Protein AF-A0A2R6CLJ6-F1 (afdb_monomer_lite)

Sequence (110 aa):
MRFVAPPGPELVVSDLGLSAVQRRLTEIHERIPDLEVDVDERAEASIPAGSRPLLNEEGLAPGCVLENIYVLPGIPDEMRAMFDSIADEFAGESVSETLYTVEPESYGSS

Foldseek 3Di:
DDDDDPDAADKFADPVLLVLLVVVVVVCCVVPVPDDDDDDSRVLRIDGPPWDWQDQPPDNRTWTDDPPDTGFDPPVVSRVVSCVVCVVVPDDDDDDDDDDDPPDPPDDDD

Radius of gyration: 19.3 Å; chains: 1; bounding box: 40×56×35 Å

Structure (mmCIF, N/CA/C/O backbone):
data_AF-A0A2R6CLJ6-F1
#
_entry.id   AF-A0A2R6CLJ6-F1
#
loop_
_atom_site.group_PDB
_atom_site.id
_atom_site.type_symbol
_atom_site.label_atom_id
_atom_site.label_alt_id
_atom_site.label_comp_id
_atom_site.label_asym_id
_atom_site.label_entity_id
_atom_site.label_seq_id
_atom_site.pdbx_PDB_ins_code
_atom_site.Cartn_x
_atom_site.Cartn_y
_atom_site.Cartn_z
_atom_site.occupancy
_atom_site.B_iso_or_equiv
_atom_site.auth_seq_id
_atom_site.auth_comp_id
_atom_site.auth_asym_id
_atom_site.auth_atom_id
_atom_site.pdbx_PDB_model_num
ATOM 1 N N . MET A 1 1 ? -4.135 32.328 7.205 1.00 40.56 1 MET A N 1
ATOM 2 C CA . MET A 1 1 ? -3.804 31.388 8.298 1.00 40.56 1 MET A CA 1
ATOM 3 C C . MET A 1 1 ? -3.253 30.135 7.631 1.00 40.56 1 MET A C 1
ATOM 5 O O . MET A 1 1 ? -3.975 29.542 6.845 1.00 40.56 1 MET A O 1
ATOM 9 N N . ARG A 1 2 ? -1.956 29.830 7.770 1.00 45.81 2 ARG A N 1
ATOM 10 C CA . ARG A 1 2 ? -1.322 28.703 7.062 1.00 45.81 2 ARG A CA 1
ATOM 11 C C . ARG A 1 2 ? -1.457 27.469 7.952 1.00 45.81 2 ARG A C 1
ATOM 13 O O . ARG A 1 2 ? -0.866 27.443 9.026 1.00 45.81 2 ARG A O 1
ATOM 20 N N . PHE A 1 3 ? -2.277 26.507 7.543 1.00 42.59 3 PHE A N 1
ATOM 21 C CA . PHE A 1 3 ? -2.352 25.215 8.213 1.00 42.59 3 PHE A CA 1
ATOM 22 C C . PHE A 1 3 ? -1.120 24.415 7.787 1.00 42.59 3 PHE A C 1
ATOM 24 O O . PHE A 1 3 ? -0.970 24.083 6.613 1.00 42.59 3 PHE A O 1
ATOM 31 N N . VAL A 1 4 ? -0.195 24.196 8.717 1.00 52.38 4 VAL A N 1
ATOM 32 C CA . VAL A 1 4 ? 0.909 23.254 8.528 1.00 52.38 4 VAL A CA 1
ATOM 33 C C . VAL A 1 4 ? 0.475 21.999 9.260 1.00 52.38 4 VAL A C 1
ATOM 35 O O . VAL A 1 4 ? 0.383 22.011 10.487 1.00 52.38 4 VAL A O 1
ATOM 38 N N . ALA A 1 5 ? 0.122 20.959 8.507 1.00 50.75 5 ALA A N 1
ATOM 39 C CA . ALA A 1 5 ? -0.156 19.662 9.102 1.00 50.75 5 ALA A CA 1
ATOM 40 C C . ALA A 1 5 ? 1.098 19.197 9.866 1.00 50.75 5 ALA A C 1
ATOM 42 O O . ALA A 1 5 ? 2.214 19.411 9.375 1.00 50.75 5 ALA A O 1
ATOM 43 N N . PRO A 1 6 ? 0.949 18.613 11.067 1.00 63.81 6 PRO A N 1
ATOM 44 C CA . PRO A 1 6 ? 2.081 18.011 11.755 1.00 63.81 6 PRO A CA 1
ATOM 45 C C . PRO A 1 6 ? 2.719 16.934 10.861 1.00 63.81 6 PRO A C 1
ATOM 47 O O . PRO A 1 6 ? 2.026 16.359 10.015 1.00 63.81 6 PRO A O 1
ATOM 50 N N . PRO A 1 7 ? 4.029 16.670 11.010 1.00 71.62 7 PRO A N 1
ATOM 51 C CA . PRO A 1 7 ? 4.676 15.595 10.271 1.00 71.62 7 PRO A CA 1
ATOM 52 C C . PRO A 1 7 ? 3.936 14.278 10.524 1.00 71.62 7 PRO A C 1
ATOM 54 O O . PRO A 1 7 ? 3.498 14.011 11.646 1.00 71.62 7 PRO A O 1
ATOM 57 N N . GLY A 1 8 ? 3.760 13.498 9.457 1.00 70.69 8 GLY A N 1
ATOM 58 C CA . GLY A 1 8 ? 3.109 12.195 9.526 1.00 70.69 8 GLY A CA 1
ATOM 59 C C . GLY A 1 8 ? 3.898 11.186 10.371 1.00 70.69 8 GLY A C 1
ATOM 60 O O . GLY A 1 8 ? 4.999 11.493 10.840 1.00 70.69 8 GLY A O 1
ATOM 61 N N . PRO A 1 9 ? 3.345 9.977 10.565 1.00 82.81 9 PRO A N 1
ATOM 62 C CA . PRO A 1 9 ? 4.037 8.902 11.265 1.00 82.81 9 PRO A CA 1
ATOM 63 C C . PRO A 1 9 ? 5.382 8.579 10.605 1.00 82.81 9 PRO A C 1
ATOM 65 O O . PRO A 1 9 ? 5.559 8.775 9.401 1.00 82.81 9 PRO A O 1
ATOM 68 N N . GLU A 1 10 ? 6.313 8.037 11.390 1.00 90.56 10 GLU A N 1
ATOM 69 C CA . GLU A 1 10 ? 7.534 7.434 10.852 1.00 90.56 10 GLU A CA 1
ATOM 70 C C . GLU A 1 10 ? 7.177 6.335 9.841 1.00 90.56 10 GLU A C 1
ATOM 72 O O . GLU A 1 10 ? 6.198 5.613 10.032 1.00 90.56 10 GLU A O 1
ATOM 77 N N . LEU A 1 11 ? 7.956 6.208 8.767 1.00 92.12 11 LEU A N 1
ATOM 78 C CA . LEU A 1 11 ? 7.785 5.140 7.785 1.00 92.12 11 LEU A CA 1
ATOM 79 C C . LEU A 1 11 ? 8.668 3.947 8.148 1.00 92.12 11 LEU A C 1
ATOM 81 O O . LEU A 1 11 ? 9.847 4.108 8.461 1.00 92.12 11 LEU A O 1
ATOM 85 N N . VAL A 1 12 ? 8.101 2.747 8.067 1.00 95.12 12 VAL A N 1
ATOM 86 C CA . VAL A 1 12 ? 8.790 1.477 8.304 1.00 95.12 12 VAL A CA 1
ATOM 87 C C . VAL A 1 12 ? 8.627 0.566 7.097 1.00 95.12 12 VAL A C 1
ATOM 89 O O . VAL A 1 12 ? 7.586 0.558 6.442 1.00 95.12 12 VAL A O 1
ATOM 92 N N . VAL A 1 13 ? 9.654 -0.230 6.810 1.00 95.94 13 VAL A N 1
ATOM 93 C CA . VAL A 1 13 ? 9.592 -1.225 5.735 1.00 95.94 13 VAL A CA 1
ATOM 94 C C . VAL A 1 13 ? 8.727 -2.392 6.201 1.00 95.94 13 VAL A C 1
ATOM 96 O O . VAL A 1 13 ? 9.009 -3.000 7.233 1.00 95.94 13 VAL A O 1
ATOM 99 N N . SER A 1 14 ? 7.677 -2.707 5.447 1.00 94.50 14 SER A N 1
ATOM 100 C CA . SER A 1 14 ? 6.846 -3.882 5.698 1.00 94.50 14 SER A CA 1
ATOM 101 C C . SER A 1 14 ? 7.522 -5.137 5.155 1.00 94.50 14 SER A C 1
ATOM 103 O O . SER A 1 14 ? 7.801 -5.196 3.962 1.00 94.50 14 SER A O 1
ATOM 105 N N . ASP A 1 15 ? 7.707 -6.175 5.974 1.00 95.44 15 ASP A N 1
ATOM 106 C CA . ASP A 1 15 ? 8.227 -7.465 5.487 1.00 95.44 15 ASP A CA 1
ATOM 107 C C . ASP A 1 15 ? 7.304 -8.088 4.422 1.00 95.44 15 ASP A C 1
ATOM 109 O O . ASP A 1 15 ? 7.763 -8.621 3.407 1.00 95.44 15 ASP A O 1
ATOM 113 N N . LEU A 1 16 ? 5.985 -7.980 4.630 1.00 93.81 16 LEU A N 1
ATOM 114 C CA . LEU A 1 16 ? 4.978 -8.456 3.680 1.00 93.81 16 LEU A CA 1
ATOM 115 C C . LEU A 1 16 ? 4.991 -7.618 2.393 1.00 93.81 16 LEU A C 1
ATOM 117 O O . LEU A 1 16 ? 4.963 -8.183 1.300 1.00 93.81 16 LEU A O 1
ATOM 121 N N . GLY A 1 17 ? 5.065 -6.290 2.523 1.00 93.12 17 GLY A N 1
ATOM 122 C CA . GLY A 1 17 ? 5.175 -5.373 1.386 1.00 93.12 17 GLY A CA 1
ATOM 123 C C . GLY A 1 17 ? 6.442 -5.622 0.571 1.00 93.12 17 GLY A C 1
ATOM 124 O O . GLY A 1 17 ? 6.366 -5.783 -0.641 1.00 93.12 17 GLY A O 1
ATOM 125 N N . LEU A 1 18 ? 7.592 -5.767 1.232 1.00 95.69 18 LEU A N 1
ATOM 126 C CA . LEU A 1 18 ? 8.881 -6.004 0.582 1.00 95.69 18 LEU A CA 1
ATOM 127 C C . LEU A 1 18 ? 8.881 -7.313 -0.204 1.00 95.69 18 LEU A C 1
ATOM 129 O O . LEU A 1 18 ? 9.286 -7.341 -1.363 1.00 95.69 18 LEU A O 1
ATOM 133 N N . SER A 1 19 ? 8.343 -8.378 0.393 1.00 95.56 19 SER A N 1
ATOM 134 C CA . SER A 1 19 ? 8.194 -9.666 -0.291 1.00 95.56 19 SER A CA 1
ATOM 135 C C . SER A 1 19 ? 7.310 -9.549 -1.540 1.00 95.56 19 SER A C 1
ATOM 137 O O . SER A 1 19 ? 7.564 -10.204 -2.552 1.00 95.56 19 SER A O 1
ATOM 139 N N . ALA A 1 20 ? 6.266 -8.715 -1.490 1.00 93.94 20 ALA A N 1
ATOM 140 C CA . ALA A 1 20 ? 5.385 -8.482 -2.628 1.00 93.94 20 ALA A CA 1
ATOM 141 C C . ALA A 1 20 ? 6.051 -7.659 -3.739 1.00 93.94 20 ALA A C 1
ATOM 143 O O . ALA A 1 20 ? 5.954 -8.052 -4.903 1.00 93.94 20 ALA A O 1
ATOM 144 N N . VAL A 1 21 ? 6.772 -6.591 -3.381 1.00 94.31 21 VAL A N 1
ATOM 145 C CA . VAL A 1 21 ? 7.554 -5.770 -4.319 1.00 94.31 21 VAL A CA 1
ATOM 146 C C . VAL A 1 21 ? 8.577 -6.637 -5.053 1.00 94.31 21 VAL A C 1
ATOM 148 O O . VAL A 1 21 ? 8.606 -6.651 -6.280 1.00 94.31 21 VAL A O 1
ATOM 151 N N . GLN A 1 22 ? 9.358 -7.435 -4.323 1.00 94.94 22 GLN A N 1
ATOM 152 C CA . GLN A 1 22 ? 10.393 -8.307 -4.894 1.00 94.94 22 GLN A CA 1
ATOM 153 C C . GLN A 1 22 ? 9.833 -9.333 -5.876 1.00 94.94 22 GLN A C 1
ATOM 155 O O . GLN A 1 22 ? 10.376 -9.541 -6.966 1.00 94.94 22 GLN A O 1
ATOM 160 N N . ARG A 1 23 ? 8.712 -9.959 -5.510 1.00 94.50 23 ARG A N 1
ATOM 161 C CA . ARG A 1 23 ? 8.002 -10.880 -6.396 1.00 94.50 23 ARG A CA 1
ATOM 162 C C . ARG A 1 23 ? 7.541 -10.169 -7.670 1.00 94.50 23 ARG A C 1
ATOM 164 O O . ARG A 1 23 ? 7.791 -10.678 -8.757 1.00 94.50 23 ARG A O 1
ATOM 171 N N . ARG A 1 24 ? 6.931 -8.985 -7.560 1.00 92.44 24 ARG A N 1
ATOM 172 C CA . ARG A 1 24 ? 6.471 -8.228 -8.734 1.00 92.44 24 ARG A CA 1
ATOM 173 C C . ARG A 1 24 ? 7.623 -7.768 -9.627 1.00 92.44 24 ARG A C 1
ATOM 175 O O . ARG A 1 24 ? 7.506 -7.879 -10.843 1.00 92.44 24 ARG A O 1
ATOM 182 N N . LEU A 1 25 ? 8.746 -7.330 -9.064 1.00 93.81 25 LEU A N 1
ATOM 183 C CA . LEU A 1 25 ? 9.940 -6.990 -9.846 1.00 93.81 25 LEU A CA 1
ATOM 184 C C . LEU A 1 25 ? 10.495 -8.196 -10.605 1.00 93.81 25 LEU A C 1
ATOM 186 O O . LEU A 1 25 ? 10.848 -8.072 -11.777 1.00 93.81 25 LEU A O 1
ATOM 190 N N . THR A 1 26 ? 10.492 -9.372 -9.973 1.00 93.62 26 THR A N 1
ATOM 191 C CA . THR A 1 26 ? 10.881 -10.629 -10.629 1.00 93.62 26 THR A CA 1
ATOM 192 C C . THR A 1 26 ? 9.955 -10.934 -11.811 1.00 93.62 26 THR A C 1
ATOM 194 O O . THR A 1 26 ? 10.428 -11.162 -12.920 1.00 93.62 26 THR A O 1
ATOM 197 N N . GLU A 1 27 ? 8.637 -10.854 -11.616 1.00 92.75 27 GLU A N 1
ATOM 198 C CA . GLU A 1 27 ? 7.646 -11.078 -12.680 1.00 92.75 27 GLU A CA 1
ATOM 199 C C . GLU A 1 27 ? 7.771 -10.061 -13.831 1.00 92.75 27 GLU A C 1
ATOM 201 O O . GLU A 1 27 ? 7.600 -10.409 -15.002 1.00 92.75 27 GLU A O 1
ATOM 206 N N . ILE A 1 28 ? 8.070 -8.794 -13.523 1.00 92.19 28 ILE A N 1
ATOM 207 C CA . ILE A 1 28 ? 8.315 -7.758 -14.535 1.00 92.19 28 ILE A CA 1
ATOM 208 C C . ILE A 1 28 ? 9.563 -8.101 -15.349 1.00 92.19 28 ILE A C 1
ATOM 210 O O . ILE A 1 28 ? 9.496 -8.054 -16.576 1.00 92.19 28 ILE A O 1
ATOM 214 N N . HIS A 1 29 ? 10.657 -8.489 -14.690 1.00 92.19 29 HIS A N 1
ATOM 215 C CA . HIS A 1 29 ? 11.900 -8.875 -15.353 1.00 92.19 29 HIS A CA 1
ATOM 216 C C . HIS A 1 29 ? 11.714 -10.101 -16.261 1.00 92.19 29 HIS A C 1
ATOM 218 O O . HIS A 1 29 ? 12.205 -10.122 -17.386 1.00 92.19 29 HIS A O 1
ATOM 224 N N . GLU A 1 30 ? 10.952 -11.103 -15.820 1.00 93.62 30 GLU A N 1
ATOM 225 C CA . GLU A 1 30 ? 10.642 -12.283 -16.637 1.00 93.62 30 GLU A CA 1
ATOM 226 C C . GLU A 1 30 ? 9.773 -11.940 -17.854 1.00 93.62 30 GLU A C 1
ATOM 228 O O . GLU A 1 30 ? 9.977 -12.474 -18.947 1.00 93.62 30 GLU A O 1
ATOM 233 N N . ARG A 1 31 ? 8.795 -11.045 -17.679 1.00 93.81 31 ARG A N 1
ATOM 234 C CA . ARG A 1 31 ? 7.856 -10.658 -18.738 1.00 93.81 31 ARG A CA 1
ATOM 235 C C . ARG A 1 31 ? 8.470 -9.688 -19.745 1.00 93.81 31 ARG A C 1
ATOM 237 O O . ARG A 1 31 ? 8.107 -9.733 -20.920 1.00 93.81 31 ARG A O 1
ATOM 244 N N . ILE A 1 32 ? 9.346 -8.795 -19.291 1.00 93.62 32 ILE A N 1
ATOM 245 C CA . ILE A 1 32 ? 9.983 -7.756 -20.104 1.00 93.62 32 ILE A CA 1
ATOM 246 C C . ILE A 1 32 ? 11.477 -7.675 -19.731 1.00 93.62 32 ILE A C 1
ATOM 248 O O . ILE A 1 32 ? 11.875 -6.776 -18.992 1.00 93.62 32 ILE A O 1
ATOM 252 N N . PRO A 1 33 ? 12.322 -8.587 -20.251 1.00 89.56 33 PRO A N 1
ATOM 253 C CA . PRO A 1 33 ? 13.734 -8.685 -19.857 1.00 89.56 33 PRO A CA 1
ATOM 254 C C . PRO A 1 33 ? 14.570 -7.436 -20.153 1.00 89.56 33 PRO A C 1
ATOM 256 O O . PRO A 1 33 ? 15.545 -7.172 -19.457 1.00 89.56 33 PRO A O 1
ATOM 259 N N . ASP A 1 34 ? 14.178 -6.669 -21.174 1.00 93.38 34 ASP A N 1
ATOM 260 C CA . ASP A 1 34 ? 14.880 -5.457 -21.612 1.00 93.38 34 ASP A CA 1
ATOM 261 C C . ASP A 1 34 ? 14.413 -4.185 -20.876 1.00 93.38 34 ASP A C 1
ATOM 263 O O . ASP A 1 34 ? 14.913 -3.094 -21.148 1.00 93.38 34 ASP A O 1
ATOM 267 N N . LEU A 1 35 ? 13.425 -4.290 -19.977 1.00 90.19 35 LEU A N 1
ATOM 268 C CA . LEU A 1 35 ? 12.966 -3.155 -19.182 1.00 90.19 35 LEU A CA 1
ATOM 269 C C . LEU A 1 35 ? 13.898 -2.948 -17.986 1.00 90.19 35 LEU A C 1
ATOM 271 O O . LEU A 1 35 ? 13.931 -3.759 -17.062 1.00 90.19 35 LEU A O 1
AT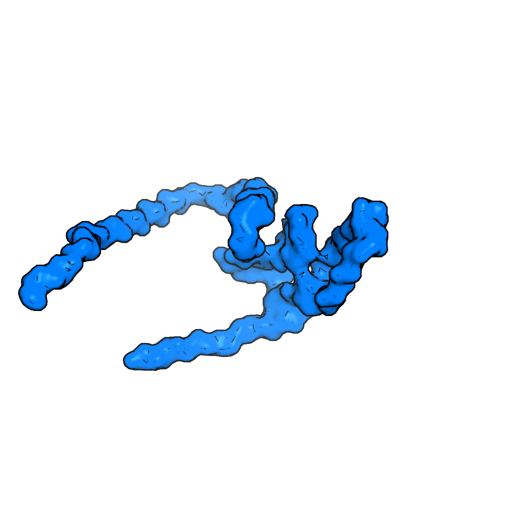OM 275 N N . GLU A 1 36 ? 14.605 -1.823 -17.974 1.00 87.56 36 GLU A N 1
ATOM 276 C CA . GLU A 1 36 ? 15.332 -1.372 -16.791 1.00 87.56 36 GLU A CA 1
ATOM 277 C C . GLU A 1 36 ? 14.354 -0.735 -15.798 1.00 87.56 36 GLU A C 1
ATOM 279 O O . GLU A 1 36 ? 13.734 0.293 -16.079 1.00 87.56 36 GLU A O 1
ATOM 284 N N . VAL A 1 37 ? 14.204 -1.366 -14.634 1.00 88.06 37 VAL A N 1
ATOM 285 C CA . VAL A 1 37 ? 13.403 -0.854 -13.521 1.00 88.06 37 VAL A CA 1
ATOM 286 C C . VAL A 1 37 ? 14.361 -0.397 -12.425 1.00 88.06 37 VAL A C 1
ATOM 288 O O . VAL A 1 37 ? 14.961 -1.223 -11.744 1.00 88.06 37 VAL A O 1
ATOM 291 N N . ASP A 1 38 ? 14.515 0.917 -12.274 1.00 89.44 38 ASP A N 1
ATOM 292 C CA . ASP A 1 38 ? 15.337 1.538 -11.229 1.00 89.44 38 ASP A CA 1
ATOM 293 C C . ASP A 1 38 ? 14.429 2.049 -10.104 1.00 89.44 38 ASP A C 1
ATOM 295 O O . ASP A 1 38 ? 13.937 3.179 -10.140 1.00 89.44 38 ASP A O 1
ATOM 299 N N . VAL A 1 39 ? 14.126 1.171 -9.146 1.00 91.06 39 VAL A N 1
ATOM 300 C CA . VAL A 1 39 ? 13.290 1.485 -7.978 1.00 91.06 39 VAL A CA 1
ATOM 301 C C . VAL A 1 39 ? 13.956 0.993 -6.698 1.00 91.06 39 VAL A C 1
ATOM 303 O O . VAL A 1 39 ? 14.574 -0.071 -6.671 1.00 91.06 39 VAL A O 1
ATOM 306 N N . ASP A 1 40 ? 13.804 1.748 -5.611 1.00 93.31 40 ASP A N 1
ATOM 307 C CA . ASP A 1 40 ? 14.209 1.294 -4.281 1.00 93.31 40 ASP A CA 1
ATOM 308 C C . ASP A 1 40 ? 13.098 0.420 -3.691 1.00 93.31 40 ASP A C 1
ATOM 310 O O . ASP A 1 40 ? 12.071 0.913 -3.224 1.00 93.31 40 ASP A O 1
ATOM 314 N N . GLU A 1 41 ? 13.322 -0.893 -3.683 1.00 94.00 41 GLU A N 1
ATOM 315 C CA . GLU A 1 41 ? 12.370 -1.883 -3.170 1.00 94.00 41 GLU A CA 1
ATOM 316 C C . GLU A 1 41 ? 11.902 -1.590 -1.739 1.00 94.00 41 GLU A C 1
ATOM 318 O O . GLU A 1 41 ? 10.755 -1.854 -1.378 1.00 94.00 41 GLU A O 1
ATOM 323 N N . ARG A 1 42 ? 12.794 -1.053 -0.898 1.00 94.12 42 ARG A N 1
ATOM 324 C CA . ARG A 1 42 ? 12.495 -0.766 0.509 1.00 94.12 42 ARG A CA 1
ATOM 325 C C . ARG A 1 42 ? 11.653 0.494 0.622 1.00 94.12 42 ARG A C 1
ATOM 327 O O . ARG A 1 42 ? 10.771 0.545 1.479 1.00 94.12 42 ARG A O 1
ATOM 334 N N . ALA A 1 43 ? 11.909 1.485 -0.229 1.00 91.75 43 ALA A N 1
ATOM 335 C CA . ALA A 1 43 ? 11.074 2.676 -0.321 1.00 91.75 43 ALA A CA 1
ATOM 336 C C . ALA A 1 43 ? 9.660 2.316 -0.803 1.00 91.75 43 ALA A C 1
ATOM 338 O O . ALA A 1 43 ? 8.692 2.711 -0.159 1.00 91.75 43 ALA A O 1
ATOM 339 N N . GLU A 1 44 ? 9.539 1.488 -1.843 1.00 92.56 44 GLU A N 1
ATOM 340 C CA . GLU A 1 44 ? 8.246 0.999 -2.349 1.00 92.56 44 GLU A CA 1
ATOM 341 C C . GLU A 1 44 ? 7.491 0.165 -1.304 1.00 92.56 44 GLU A C 1
ATOM 343 O O . GLU A 1 44 ? 6.271 0.201 -1.240 1.00 92.56 44 GLU A O 1
ATOM 348 N N . ALA A 1 45 ? 8.202 -0.553 -0.433 1.00 94.50 45 ALA A N 1
ATOM 349 C CA . ALA A 1 45 ? 7.614 -1.343 0.648 1.00 94.50 45 ALA A CA 1
ATOM 350 C C . ALA A 1 45 ? 7.381 -0.567 1.961 1.00 94.50 45 ALA A C 1
ATOM 352 O O . ALA A 1 45 ? 7.026 -1.175 2.980 1.00 94.50 45 ALA A O 1
ATOM 353 N N . SER A 1 46 ? 7.624 0.746 1.980 1.00 94.44 46 SER A N 1
ATOM 354 C CA . SER A 1 46 ? 7.514 1.558 3.192 1.00 94.44 46 SER A CA 1
ATOM 355 C C . SER A 1 46 ? 6.072 1.974 3.474 1.00 94.44 46 SER A C 1
ATOM 357 O O . SER A 1 46 ? 5.393 2.544 2.625 1.00 94.44 46 SER A O 1
ATOM 359 N N . ILE A 1 47 ? 5.621 1.745 4.707 1.00 92.19 47 ILE A N 1
ATOM 360 C CA . ILE A 1 47 ? 4.286 2.113 5.197 1.00 92.19 47 ILE A CA 1
ATOM 361 C C . ILE A 1 47 ? 4.396 2.888 6.520 1.00 92.19 47 ILE A C 1
ATOM 363 O O . ILE A 1 47 ? 5.405 2.761 7.217 1.00 92.19 47 ILE A O 1
ATOM 367 N N . PRO A 1 48 ? 3.383 3.677 6.920 1.00 92.06 48 PRO A N 1
ATOM 368 C CA . PRO A 1 48 ? 3.355 4.308 8.237 1.00 92.06 48 PRO A CA 1
ATOM 369 C C . PRO A 1 48 ? 3.519 3.290 9.373 1.00 92.06 48 PRO A C 1
ATOM 371 O O . PRO A 1 48 ? 2.900 2.224 9.367 1.00 92.06 48 PRO A O 1
ATOM 374 N N . ALA A 1 49 ? 4.325 3.620 10.377 1.00 91.06 49 ALA A N 1
ATOM 375 C CA . ALA A 1 49 ? 4.528 2.785 11.552 1.00 91.06 49 ALA A CA 1
ATOM 376 C C . ALA A 1 49 ? 3.193 2.466 12.241 1.00 91.06 49 ALA A C 1
ATOM 378 O O . ALA A 1 49 ? 2.352 3.342 12.442 1.00 91.06 49 ALA A O 1
ATOM 379 N N . GLY A 1 50 ? 3.000 1.195 12.602 1.00 89.75 50 GLY A N 1
ATOM 380 C CA . GLY A 1 50 ? 1.762 0.713 13.224 1.00 89.75 50 GLY A CA 1
ATOM 381 C C . GLY A 1 50 ? 0.597 0.491 12.254 1.00 89.75 50 GLY A C 1
ATOM 382 O O . GLY A 1 50 ? -0.464 0.052 12.692 1.00 89.75 50 GLY A O 1
ATOM 383 N N . SER A 1 51 ? 0.780 0.751 10.957 1.00 92.56 51 SER A N 1
ATOM 384 C CA . SER A 1 51 ? -0.231 0.434 9.949 1.00 92.56 51 SER A CA 1
ATOM 385 C C . SER A 1 51 ? -0.193 -1.040 9.533 1.00 92.56 51 SER A C 1
ATOM 387 O O . SER A 1 51 ? 0.840 -1.713 9.596 1.00 92.56 51 SER A O 1
ATOM 389 N N . ARG A 1 52 ? -1.345 -1.549 9.092 1.00 92.44 52 ARG A N 1
ATOM 390 C CA . ARG A 1 52 ? -1.463 -2.844 8.418 1.00 92.44 52 ARG A CA 1
ATOM 391 C C . ARG A 1 52 ? -1.254 -2.638 6.912 1.00 92.44 52 ARG A C 1
ATOM 393 O O . ARG A 1 52 ? -1.973 -1.820 6.339 1.00 92.44 52 ARG A O 1
ATOM 400 N N . PRO A 1 53 ? -0.341 -3.372 6.256 1.00 91.94 53 PRO A N 1
ATOM 401 C CA . PRO A 1 53 ? -0.185 -3.305 4.803 1.00 91.94 53 PRO A CA 1
ATOM 402 C C . PRO A 1 53 ? -1.415 -3.867 4.076 1.00 91.94 53 PRO A C 1
ATOM 404 O O . PRO A 1 53 ? -1.959 -4.897 4.478 1.00 91.94 53 PRO A O 1
ATOM 407 N N . LEU A 1 54 ? -1.798 -3.221 2.975 1.00 91.69 54 LEU A N 1
ATOM 408 C CA . LEU A 1 54 ? -2.744 -3.727 1.980 1.00 91.69 54 LEU A CA 1
ATOM 409 C C . LEU A 1 54 ? -1.971 -4.020 0.698 1.00 91.69 54 LEU A C 1
ATOM 411 O O . LEU A 1 54 ? -1.382 -3.117 0.106 1.00 91.69 54 LEU A O 1
ATOM 415 N N . LEU A 1 55 ? -1.928 -5.284 0.284 1.00 90.50 55 LEU A N 1
ATOM 416 C CA . LEU A 1 55 ? -1.169 -5.664 -0.902 1.00 90.50 55 LEU A CA 1
ATOM 417 C C . LEU A 1 55 ? -1.792 -5.051 -2.156 1.00 90.50 55 LEU A C 1
ATOM 419 O O . LEU A 1 55 ? -2.993 -5.161 -2.381 1.00 90.50 55 LEU A O 1
ATOM 423 N N . ASN A 1 56 ? -0.952 -4.420 -2.970 1.00 85.19 56 ASN A N 1
ATOM 424 C CA . ASN A 1 56 ? -1.322 -3.978 -4.302 1.00 85.19 56 ASN A CA 1
ATOM 425 C C . ASN A 1 56 ? -0.978 -5.101 -5.275 1.00 85.19 56 ASN A C 1
ATOM 427 O O . ASN A 1 56 ? 0.196 -5.356 -5.533 1.00 85.19 56 ASN A O 1
ATOM 431 N N . GLU A 1 57 ? -1.984 -5.823 -5.761 1.00 80.00 57 GLU A N 1
ATOM 432 C CA . GLU A 1 57 ? -1.725 -6.867 -6.748 1.00 80.00 57 GLU A CA 1
ATOM 433 C C . GLU A 1 57 ? -1.299 -6.256 -8.081 1.0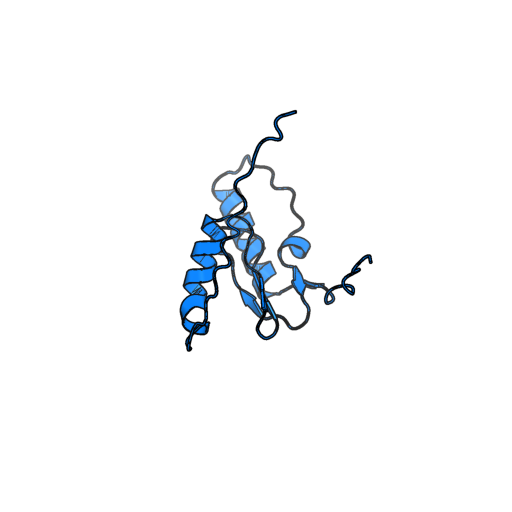0 80.00 57 GLU A C 1
ATOM 435 O O . GLU A 1 57 ? -0.430 -6.819 -8.727 1.00 80.00 57 GLU A O 1
ATOM 440 N N . GLU A 1 58 ? -1.807 -5.088 -8.465 1.00 81.62 58 GLU A N 1
ATOM 441 C CA . GLU A 1 58 ? -1.566 -4.489 -9.784 1.00 81.62 58 GLU A CA 1
ATOM 442 C C . GLU A 1 58 ? -0.314 -3.591 -9.847 1.00 81.62 58 GLU A C 1
ATOM 444 O O . GLU A 1 58 ? 0.187 -3.316 -10.938 1.00 81.62 58 GLU A O 1
ATOM 449 N N . GLY A 1 59 ? 0.234 -3.192 -8.696 1.00 84.31 59 GLY A N 1
ATOM 450 C CA . GLY A 1 59 ? 1.392 -2.299 -8.583 1.00 84.31 59 GLY A CA 1
ATOM 451 C C . GLY A 1 59 ? 2.507 -2.821 -7.668 1.00 84.31 59 GLY A C 1
ATOM 452 O O . GLY A 1 59 ? 2.495 -3.966 -7.219 1.00 84.31 59 GLY A O 1
ATOM 453 N N . LEU A 1 60 ? 3.507 -1.967 -7.413 1.00 86.81 60 LEU A N 1
ATOM 454 C CA . LEU A 1 60 ? 4.619 -2.260 -6.496 1.00 86.81 60 LEU A CA 1
ATOM 455 C C . LEU A 1 60 ? 4.283 -1.821 -5.066 1.00 86.81 60 LEU A C 1
ATOM 457 O O . LEU A 1 60 ? 4.266 -2.650 -4.155 1.00 86.81 60 LEU A O 1
ATOM 461 N N . ALA A 1 61 ? 3.982 -0.533 -4.878 1.00 86.69 61 ALA A N 1
ATOM 462 C CA . ALA A 1 61 ? 3.698 0.030 -3.565 1.00 86.69 61 ALA A CA 1
ATOM 463 C C . ALA A 1 61 ? 2.395 -0.535 -2.962 1.00 86.69 61 ALA A C 1
ATOM 465 O O . ALA A 1 61 ? 1.335 -0.435 -3.596 1.00 86.69 61 ALA A O 1
ATOM 466 N N . PRO A 1 62 ? 2.431 -1.087 -1.734 1.00 88.56 62 PRO A N 1
ATOM 467 C CA . PRO A 1 62 ? 1.233 -1.473 -1.010 1.00 88.56 62 PRO A CA 1
ATOM 468 C C . PRO A 1 62 ? 0.478 -0.233 -0.512 1.00 88.56 62 PRO A C 1
ATOM 470 O O . PRO A 1 62 ? 1.060 0.816 -0.232 1.00 88.56 62 PRO A O 1
ATOM 473 N N . GLY A 1 63 ? -0.832 -0.379 -0.335 1.00 90.50 63 GLY A N 1
ATOM 474 C CA . GLY A 1 63 ? -1.615 0.534 0.490 1.00 90.50 63 GLY A CA 1
ATOM 475 C C . GLY A 1 63 ? -1.410 0.244 1.978 1.00 90.50 63 GLY A C 1
ATOM 476 O O . GLY A 1 63 ? -0.675 -0.670 2.371 1.00 90.50 63 GLY A O 1
ATOM 477 N N . CYS A 1 64 ? -2.102 0.986 2.840 1.00 92.00 64 CYS A N 1
ATOM 478 C CA . CYS A 1 64 ? -2.074 0.707 4.274 1.00 92.00 64 CYS A CA 1
ATOM 479 C C . CYS A 1 64 ? -3.342 1.150 5.002 1.00 92.00 64 CYS A C 1
ATOM 481 O O . CYS A 1 64 ? -4.020 2.093 4.588 1.00 92.00 64 CYS A O 1
ATOM 483 N N . VAL A 1 65 ? -3.601 0.511 6.141 1.00 91.56 65 VAL A N 1
ATOM 484 C CA . VAL A 1 65 ? -4.638 0.906 7.098 1.00 91.56 65 VAL A CA 1
ATOM 485 C C . VAL A 1 65 ? -3.981 1.340 8.398 1.00 91.56 65 VAL A C 1
ATOM 487 O O . VAL A 1 65 ? -3.286 0.543 9.030 1.00 91.56 65 VAL A O 1
ATOM 490 N N . LEU A 1 66 ? -4.214 2.583 8.812 1.00 88.69 66 LEU A N 1
ATOM 491 C CA . LEU A 1 66 ? -3.828 3.092 10.125 1.00 88.69 66 LEU A CA 1
ATOM 492 C C . LEU A 1 66 ? -5.094 3.530 10.860 1.00 88.69 66 LEU A C 1
ATOM 494 O O . LEU A 1 66 ? -5.733 4.503 10.469 1.00 88.69 66 LEU A O 1
ATOM 498 N N . GLU A 1 67 ? -5.462 2.796 11.909 1.00 86.25 67 GLU A N 1
ATOM 499 C CA . GLU A 1 67 ? -6.739 2.973 12.614 1.00 86.25 67 GLU A CA 1
ATOM 500 C C . GLU A 1 67 ? -7.934 2.890 11.642 1.00 86.25 67 GLU A C 1
ATOM 502 O O . GLU A 1 67 ? -8.204 1.821 11.101 1.00 86.25 67 GLU A O 1
ATOM 507 N N . ASN A 1 68 ? -8.636 4.000 11.400 1.00 83.44 68 ASN A N 1
ATOM 508 C CA . ASN A 1 68 ? -9.755 4.113 10.459 1.00 83.44 68 ASN A CA 1
ATOM 509 C C . ASN A 1 68 ? -9.389 4.872 9.167 1.00 83.44 68 ASN A C 1
ATOM 511 O O . ASN A 1 68 ? -10.279 5.322 8.441 1.00 83.44 68 ASN A O 1
ATOM 515 N N . ILE A 1 69 ? -8.094 5.063 8.902 1.00 86.12 69 ILE A N 1
ATOM 516 C CA . ILE A 1 69 ? -7.571 5.750 7.719 1.00 86.12 69 ILE A CA 1
ATOM 517 C C . ILE A 1 69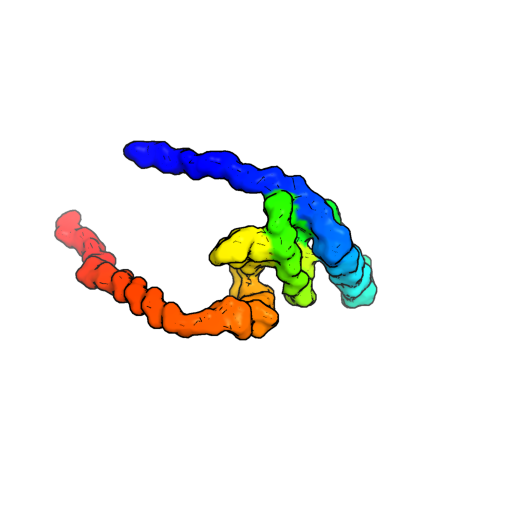 ? -7.036 4.706 6.741 1.00 86.12 69 ILE A C 1
ATOM 519 O O . ILE A 1 69 ? -6.109 3.961 7.060 1.00 86.12 69 ILE A O 1
ATOM 523 N N . TYR A 1 70 ? -7.599 4.698 5.536 1.00 89.56 70 TYR A N 1
ATOM 524 C CA . TYR A 1 70 ? -7.180 3.840 4.434 1.00 89.56 70 TYR A CA 1
ATOM 525 C C . TYR A 1 70 ? -6.418 4.670 3.406 1.00 89.56 70 TYR A C 1
ATOM 527 O O 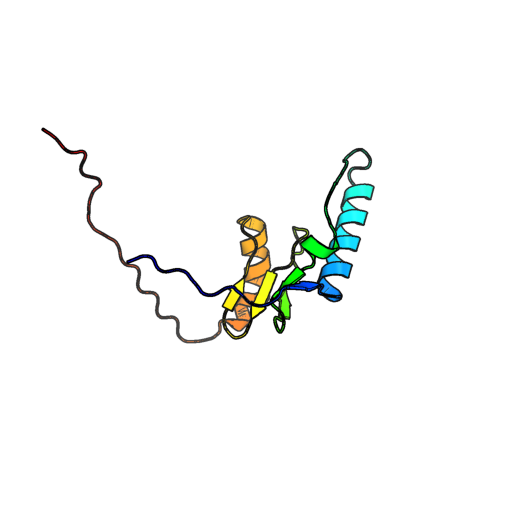. TYR A 1 70 ? -6.917 5.686 2.922 1.00 89.56 70 TYR A O 1
ATOM 535 N N . VAL A 1 71 ? -5.207 4.231 3.075 1.00 89.12 71 VAL A N 1
ATOM 536 C CA . VAL A 1 71 ? -4.381 4.811 2.016 1.00 89.12 71 VAL A CA 1
ATOM 537 C C . VAL A 1 71 ? -4.361 3.824 0.859 1.00 89.12 71 VAL A C 1
ATOM 539 O O . VAL A 1 71 ? -3.910 2.690 1.019 1.00 89.12 71 VAL A O 1
ATOM 542 N N . LEU A 1 72 ? -4.871 4.268 -0.286 1.00 88.25 72 LEU A N 1
ATOM 543 C CA . LEU A 1 72 ? -4.954 3.496 -1.523 1.00 88.25 72 LEU A CA 1
ATOM 544 C C . LEU A 1 72 ? -4.035 4.113 -2.588 1.00 88.25 72 LEU A C 1
ATOM 546 O O . LEU A 1 72 ? -3.747 5.314 -2.518 1.00 88.25 72 LEU A O 1
ATOM 550 N N . PRO A 1 73 ? -3.581 3.323 -3.575 1.00 83.50 73 PRO A N 1
ATOM 551 C CA . PRO A 1 73 ? -2.778 3.825 -4.682 1.00 83.50 73 PRO A CA 1
ATOM 552 C C . PRO A 1 73 ? -3.526 4.895 -5.488 1.00 83.50 73 PRO A C 1
ATOM 554 O O . PRO A 1 73 ? -4.752 4.898 -5.582 1.00 83.50 73 PRO A O 1
ATOM 557 N N . GLY A 1 74 ? -2.771 5.823 -6.081 1.00 82.38 74 GLY A N 1
ATOM 558 C CA . GLY A 1 74 ? -3.333 6.940 -6.850 1.00 82.38 74 GLY A CA 1
ATOM 559 C C . GLY A 1 74 ? -3.791 6.572 -8.265 1.00 82.38 74 GLY A C 1
ATOM 560 O O . GLY A 1 74 ? -4.488 7.358 -8.905 1.00 82.38 74 GLY A O 1
ATOM 561 N N . ILE A 1 75 ? -3.399 5.398 -8.768 1.00 85.25 75 ILE A N 1
ATOM 562 C CA . ILE A 1 75 ? -3.815 4.906 -10.083 1.00 85.25 75 ILE A CA 1
ATOM 563 C C . ILE A 1 75 ? -5.241 4.345 -9.956 1.00 85.25 75 ILE A C 1
ATOM 565 O O . ILE A 1 75 ? -5.456 3.452 -9.138 1.00 85.25 75 ILE A O 1
ATOM 569 N N . PRO A 1 76 ? -6.224 4.824 -10.747 1.00 83.25 76 PRO A N 1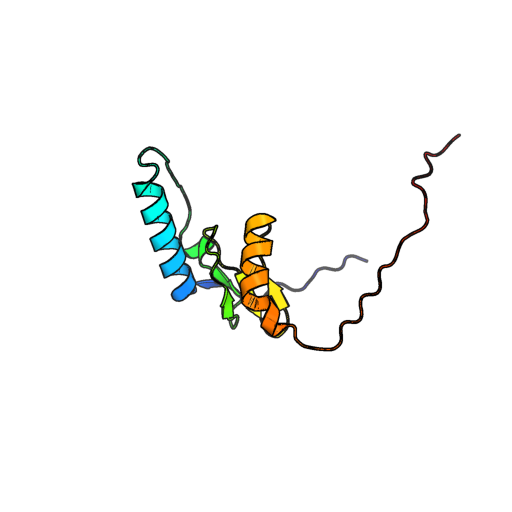
ATOM 570 C CA . PRO A 1 76 ? -7.631 4.466 -10.554 1.00 83.25 76 PRO A CA 1
ATOM 571 C C . PRO A 1 76 ? -7.934 2.967 -10.592 1.00 83.25 76 PRO A C 1
ATOM 573 O O . PRO A 1 76 ? -8.787 2.504 -9.839 1.00 83.25 76 PRO A O 1
ATOM 576 N N . ASP A 1 77 ? -7.265 2.212 -11.462 1.00 84.88 77 ASP A N 1
ATOM 577 C CA . ASP A 1 77 ? -7.517 0.775 -11.591 1.00 84.88 77 ASP A CA 1
ATOM 578 C C . ASP A 1 77 ? -6.932 -0.009 -10.404 1.00 84.88 77 ASP A C 1
ATOM 580 O O . ASP A 1 77 ? -7.626 -0.853 -9.840 1.00 84.88 77 ASP A O 1
ATOM 584 N N . GLU A 1 78 ? -5.732 0.354 -9.932 1.00 86.62 78 GLU A N 1
ATOM 585 C CA . GLU A 1 78 ? -5.148 -0.200 -8.700 1.00 86.62 78 GLU A CA 1
ATOM 586 C C . GLU A 1 78 ? -5.994 0.157 -7.471 1.00 86.62 78 GLU A C 1
ATOM 588 O O . GLU A 1 78 ? -6.248 -0.683 -6.609 1.00 86.62 78 GLU A O 1
ATOM 593 N N . MET A 1 79 ? -6.474 1.405 -7.405 1.00 87.44 79 MET A N 1
ATOM 594 C CA . MET A 1 79 ? -7.330 1.887 -6.323 1.00 87.44 79 MET A CA 1
ATOM 595 C C . MET A 1 79 ? -8.611 1.058 -6.230 1.00 87.44 79 MET A C 1
ATOM 597 O O . MET A 1 79 ? -8.986 0.649 -5.135 1.00 87.44 79 MET A O 1
ATOM 601 N N . ARG A 1 80 ? -9.283 0.816 -7.365 1.00 86.62 80 ARG A N 1
ATOM 602 C CA . ARG A 1 80 ? -10.521 0.023 -7.423 1.00 86.62 80 ARG A CA 1
ATOM 603 C C . ARG A 1 80 ? -10.277 -1.417 -6.996 1.00 86.62 80 ARG A C 1
ATOM 605 O O . ARG A 1 80 ? -10.979 -1.895 -6.115 1.00 86.62 80 ARG A O 1
ATOM 612 N N . ALA A 1 81 ? -9.260 -2.067 -7.563 1.00 85.88 81 ALA A N 1
ATOM 613 C CA . ALA A 1 81 ? -8.920 -3.445 -7.220 1.00 85.88 81 ALA A CA 1
ATOM 614 C C . ALA A 1 81 ? -8.603 -3.596 -5.724 1.00 85.88 81 ALA A C 1
ATOM 616 O O . ALA A 1 81 ? -9.096 -4.507 -5.060 1.00 85.88 81 ALA A O 1
ATOM 617 N N . MET A 1 82 ? -7.826 -2.662 -5.166 1.00 86.94 82 MET A N 1
ATOM 618 C CA . MET A 1 82 ? -7.506 -2.673 -3.743 1.00 86.94 82 MET A CA 1
ATOM 619 C C . MET A 1 82 ? -8.738 -2.388 -2.883 1.00 86.94 82 MET A C 1
ATOM 621 O O . MET A 1 82 ? -8.936 -3.071 -1.882 1.00 86.94 82 MET A O 1
ATOM 625 N N . PHE A 1 83 ? -9.584 -1.430 -3.269 1.00 87.25 83 PHE A N 1
ATOM 626 C CA . PHE A 1 83 ? -10.821 -1.130 -2.550 1.00 87.25 83 PHE A CA 1
ATOM 627 C C . PHE A 1 83 ? -11.766 -2.334 -2.508 1.00 87.25 83 PHE A C 1
ATOM 629 O O . PHE A 1 83 ? -12.286 -2.650 -1.441 1.00 87.25 83 PHE A O 1
ATOM 636 N N . ASP A 1 84 ? -11.932 -3.050 -3.621 1.00 87.69 84 ASP A N 1
ATOM 637 C CA . ASP A 1 84 ? -12.772 -4.251 -3.682 1.00 87.69 84 ASP A CA 1
ATOM 638 C C . ASP A 1 84 ? -12.315 -5.323 -2.673 1.00 87.69 84 ASP A C 1
ATOM 640 O O . ASP A 1 84 ? -13.150 -6.007 -2.084 1.00 87.69 84 ASP A O 1
ATOM 644 N N . SER A 1 85 ? -11.008 -5.426 -2.394 1.00 85.00 85 SER A N 1
ATOM 645 C CA . SER A 1 85 ? -10.460 -6.382 -1.414 1.00 85.00 85 SER A CA 1
ATOM 646 C C . SER A 1 85 ? -10.785 -6.055 0.052 1.00 85.00 85 SER A C 1
ATOM 648 O O . SER A 1 85 ? -10.742 -6.942 0.903 1.00 85.00 85 SER A O 1
ATOM 650 N N . ILE A 1 86 ? -11.111 -4.793 0.348 1.00 86.88 86 ILE A N 1
ATOM 651 C CA . ILE A 1 86 ? -11.399 -4.286 1.700 1.00 86.88 86 ILE A CA 1
ATOM 652 C C . ILE A 1 86 ? -12.839 -3.784 1.846 1.00 86.88 86 ILE A C 1
ATOM 654 O O . ILE A 1 86 ? -13.202 -3.283 2.907 1.00 86.88 86 ILE A O 1
ATOM 658 N N . ALA A 1 87 ? -13.667 -3.886 0.803 1.00 86.62 87 ALA A N 1
ATOM 659 C CA . ALA A 1 87 ? -15.010 -3.307 0.774 1.00 86.62 87 ALA A CA 1
ATOM 660 C C . ALA A 1 87 ? -15.892 -3.815 1.929 1.00 86.62 87 ALA A C 1
ATOM 662 O O . ALA A 1 87 ? -16.626 -3.037 2.540 1.00 86.62 87 ALA A O 1
ATOM 663 N N . ASP A 1 88 ? -15.753 -5.093 2.286 1.00 84.31 88 ASP A N 1
ATOM 664 C CA . ASP A 1 88 ? -16.483 -5.716 3.394 1.00 84.31 88 ASP A CA 1
ATOM 665 C C . ASP A 1 88 ? -16.088 -5.151 4.776 1.00 84.31 88 ASP A C 1
ATOM 667 O O . ASP A 1 88 ? -16.856 -5.267 5.733 1.00 84.31 88 ASP A O 1
ATOM 671 N N . GLU A 1 89 ? -14.925 -4.495 4.898 1.00 84.69 89 GLU A N 1
ATOM 672 C CA . GLU A 1 89 ? -14.492 -3.823 6.133 1.00 84.69 89 GLU A CA 1
ATOM 673 C C . GLU A 1 89 ? -15.279 -2.520 6.398 1.00 84.69 89 GLU A C 1
ATOM 675 O O . GLU A 1 89 ? -15.319 -2.044 7.533 1.00 84.69 89 GLU A O 1
ATOM 680 N N . PHE A 1 90 ? -15.958 -1.961 5.385 1.00 78.44 90 PHE A N 1
ATOM 681 C CA . PHE A 1 90 ? -16.754 -0.725 5.481 1.00 78.44 90 PHE A CA 1
ATOM 682 C C . PHE A 1 90 ? -18.243 -0.969 5.785 1.00 78.44 90 PHE A C 1
ATOM 684 O O . PHE A 1 90 ? -19.094 -0.129 5.484 1.00 78.44 90 PHE A O 1
ATOM 691 N N . ALA A 1 91 ? -18.591 -2.107 6.386 1.00 70.00 91 ALA A N 1
ATOM 692 C CA . ALA A 1 91 ? -19.969 -2.404 6.764 1.00 70.00 91 ALA A CA 1
ATOM 693 C C . ALA A 1 91 ? -20.503 -1.414 7.830 1.00 70.00 91 ALA A C 1
ATOM 695 O O . ALA A 1 91 ? -19.893 -1.223 8.881 1.00 70.00 91 ALA A O 1
ATOM 696 N N . GLY A 1 92 ? -21.669 -0.802 7.585 1.00 62.88 92 GLY A N 1
ATOM 697 C CA . GLY A 1 92 ? -22.307 0.149 8.507 1.00 62.88 92 GLY A CA 1
ATOM 698 C C . GLY A 1 92 ? -23.289 1.108 7.819 1.00 62.88 92 GLY A C 1
ATOM 699 O O . GLY A 1 92 ? -23.531 1.007 6.619 1.00 62.88 92 GLY A O 1
ATOM 700 N N . GLU A 1 93 ? -23.875 2.044 8.575 1.00 56.78 93 GLU A N 1
ATOM 701 C CA . GLU A 1 93 ? -24.693 3.127 8.007 1.00 56.78 93 GLU A CA 1
ATOM 702 C C . GLU A 1 93 ? -23.792 4.186 7.351 1.00 56.78 93 GLU A C 1
ATOM 704 O O . GLU A 1 93 ? -22.968 4.817 8.011 1.00 56.78 93 GLU A O 1
ATOM 709 N N . SER A 1 94 ? -23.956 4.400 6.045 1.00 58.72 94 SER A N 1
ATOM 710 C CA . SER A 1 94 ? -23.258 5.452 5.305 1.00 58.72 94 SER A CA 1
ATOM 711 C C . SER A 1 94 ? -24.073 6.747 5.302 1.00 58.72 94 SER A C 1
ATOM 713 O O . SER A 1 94 ? -25.202 6.764 4.806 1.00 58.72 94 SER A O 1
ATOM 715 N N . VAL A 1 95 ? -23.484 7.851 5.760 1.00 57.31 95 VAL A N 1
ATOM 716 C CA . VAL A 1 95 ? -24.005 9.203 5.508 1.00 57.31 95 VAL A CA 1
ATOM 717 C C . VAL A 1 95 ? -23.083 9.872 4.496 1.00 57.31 95 VAL A C 1
ATOM 719 O O . VAL A 1 95 ? -21.966 10.257 4.830 1.00 57.31 95 VAL A O 1
ATOM 722 N N . SER A 1 96 ? -23.532 9.992 3.247 1.00 59.12 96 SER A N 1
ATOM 723 C CA . SER A 1 96 ? -22.850 10.797 2.231 1.00 59.12 96 SER A CA 1
ATOM 724 C C . SER A 1 96 ? -23.589 12.120 2.060 1.00 59.12 96 SER A C 1
ATOM 726 O O . SER A 1 96 ? -24.726 12.134 1.586 1.00 59.12 96 SER A O 1
ATOM 728 N N . GLU A 1 97 ? -22.952 13.233 2.412 1.00 47.34 97 GLU A N 1
ATOM 729 C CA . GLU A 1 97 ? -23.445 14.569 2.076 1.00 47.34 97 GLU A CA 1
ATOM 730 C C . GLU A 1 97 ? -22.636 15.096 0.888 1.00 47.34 97 GLU A C 1
ATOM 732 O O . GLU A 1 97 ? -21.444 15.379 0.995 1.00 47.34 97 GLU A O 1
ATOM 737 N N . THR A 1 98 ? -23.266 15.175 -0.283 1.00 52.50 98 THR A N 1
ATOM 738 C CA . THR A 1 98 ? -22.648 15.766 -1.474 1.00 52.50 98 THR A CA 1
ATOM 739 C C . THR A 1 98 ? -23.016 17.242 -1.534 1.00 52.50 98 THR A C 1
ATOM 741 O O . THR A 1 98 ? -24.144 17.598 -1.874 1.00 52.50 98 THR A O 1
ATOM 744 N N . LEU A 1 99 ? -22.061 18.113 -1.211 1.00 44.62 99 LEU A N 1
ATOM 745 C CA . LEU A 1 99 ? -22.212 19.554 -1.388 1.00 44.62 99 LEU A CA 1
ATOM 746 C C . LEU A 1 99 ? -21.980 19.910 -2.861 1.00 44.62 99 LEU A C 1
ATOM 748 O O . LEU A 1 99 ? -20.846 19.998 -3.324 1.00 44.62 99 LEU A O 1
ATOM 752 N N . TYR A 1 100 ? -23.066 20.128 -3.600 1.00 49.81 100 TYR A N 1
ATOM 753 C CA . TYR A 1 100 ? -23.013 20.768 -4.911 1.00 49.81 100 TYR A CA 1
ATOM 754 C C . TYR A 1 100 ? -22.970 22.284 -4.710 1.00 49.81 100 TYR A C 1
ATOM 756 O O . TYR A 1 100 ? -23.966 22.891 -4.314 1.00 49.81 100 TYR A O 1
ATOM 764 N N . THR A 1 101 ? -21.833 22.921 -4.985 1.00 40.78 101 THR A N 1
ATOM 765 C CA . THR A 1 101 ? -21.789 24.382 -5.091 1.00 40.78 101 THR A CA 1
ATOM 766 C C . THR A 1 101 ? -22.468 24.790 -6.396 1.00 40.78 101 THR A C 1
ATOM 768 O O . THR A 1 101 ? -21.961 24.520 -7.480 1.00 40.78 101 THR A O 1
ATOM 771 N N . VAL A 1 102 ? -23.620 25.451 -6.298 1.00 54.69 102 VAL A N 1
ATOM 772 C CA . VAL A 1 102 ? -24.328 26.088 -7.423 1.00 54.69 102 VAL A CA 1
ATOM 773 C C . VAL A 1 102 ? -23.726 27.449 -7.790 1.00 54.69 102 VAL A C 1
ATOM 775 O O . VAL A 1 102 ? -24.455 28.371 -8.149 1.00 54.69 102 VAL A O 1
ATOM 778 N N . GLU A 1 103 ? -22.407 27.607 -7.700 1.00 44.84 103 GLU A N 1
ATOM 779 C CA . GLU A 1 103 ? -21.752 28.689 -8.428 1.00 44.84 103 GLU A CA 1
ATOM 780 C C . GLU A 1 103 ? -21.504 28.167 -9.843 1.00 44.84 103 GLU A C 1
ATOM 782 O O . GLU A 1 103 ? -20.630 27.318 -10.032 1.00 44.84 103 GLU A O 1
ATOM 787 N N . PRO A 1 104 ? -22.280 28.598 -10.858 1.00 52.62 104 PRO A N 1
ATOM 788 C CA . PRO A 1 104 ? -21.774 28.483 -12.210 1.00 52.62 104 PRO A CA 1
ATOM 789 C C . PRO A 1 104 ? -20.432 29.217 -12.233 1.00 52.62 104 PRO A C 1
ATOM 791 O O . PRO A 1 104 ? -20.327 30.320 -11.695 1.00 52.62 104 PRO A O 1
ATOM 794 N N . GLU A 1 105 ? -19.428 28.616 -12.867 1.00 51.03 105 GLU A N 1
ATOM 795 C CA . GLU A 1 105 ? -18.227 29.304 -13.342 1.00 51.03 105 GLU A CA 1
ATOM 796 C C . GLU A 1 105 ? -18.688 30.425 -14.295 1.00 51.03 105 GLU A C 1
ATOM 798 O O . GLU A 1 105 ? -18.721 30.282 -15.518 1.00 51.03 105 GLU A O 1
ATOM 803 N N . SER A 1 106 ? -19.175 31.532 -13.734 1.00 50.03 106 SER A N 1
ATOM 804 C CA . SER A 1 106 ? -19.575 32.702 -14.487 1.00 50.03 106 SER A CA 1
ATOM 805 C C . SER A 1 106 ? -18.292 33.421 -14.834 1.00 50.03 106 SER A C 1
ATOM 807 O O . SER A 1 106 ? -17.756 34.197 -14.044 1.00 50.03 106 SER A O 1
ATOM 809 N N . TYR A 1 107 ? -17.822 33.150 -16.048 1.00 49.56 107 TYR A N 1
ATOM 810 C CA . TYR A 1 107 ? -16.927 34.019 -16.793 1.00 49.56 107 TYR A CA 1
ATOM 811 C C . TYR A 1 107 ? -17.350 35.473 -16.549 1.00 49.56 107 TYR A C 1
ATOM 813 O O . TYR A 1 107 ? -18.467 35.877 -16.883 1.00 49.56 107 TYR A O 1
ATOM 821 N N . GLY A 1 108 ? -16.484 36.236 -15.884 1.00 42.53 108 GLY A N 1
ATOM 822 C CA . GLY A 1 108 ? -16.703 37.652 -15.646 1.00 42.53 108 GLY A CA 1
ATOM 823 C C . GLY A 1 108 ? -16.882 38.362 -16.982 1.00 42.53 108 GLY A C 1
ATOM 824 O O . GLY A 1 108 ? -15.967 38.400 -17.798 1.00 42.53 108 GLY A O 1
ATOM 825 N N . SER A 1 109 ? -18.069 38.918 -17.201 1.00 43.19 109 SER A N 1
ATOM 826 C CA . SER A 1 109 ? -18.269 39.963 -18.193 1.00 43.19 109 SER A CA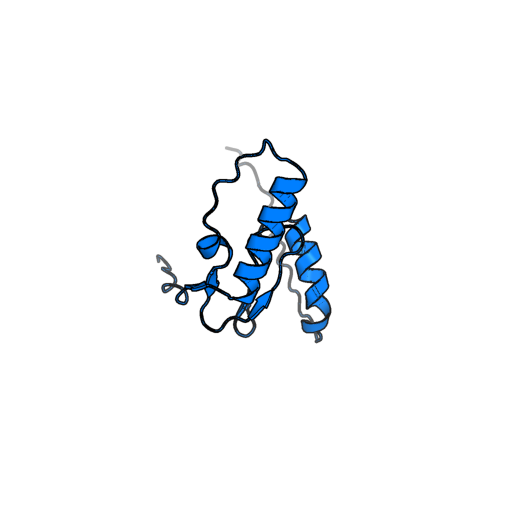 1
ATOM 827 C C . SER A 1 109 ? -18.066 41.296 -17.490 1.00 43.19 109 SER A C 1
ATOM 829 O O . SER A 1 109 ? -18.893 41.680 -16.663 1.00 43.19 109 SER A O 1
ATOM 831 N N . SER A 1 110 ? -16.987 41.994 -17.827 1.00 45.78 110 SER A N 1
ATOM 832 C CA . SER A 1 110 ? -16.891 43.458 -17.934 1.00 45.78 110 SER A CA 1
ATOM 833 C C . SER A 1 110 ? -15.604 43.810 -18.664 1.00 45.78 110 SER A C 1
ATOM 835 O O . SER A 1 110 ? -14.551 43.270 -18.264 1.00 45.78 110 SER A O 1
#

pLDDT: mean 80.3, std 17.18, range [40.56, 95.94]

Secondary structure (DSSP, 8-state):
----PPP-PPEEE-HHHHHHHHHHHHHHHHH-TT------HHHHTEEETTPEEE--SSSSS-EEEETTEEE--SSHHHHHHHHHHHGGGG-S------------------